Protein AF-A0A7Y0XBJ0-F1 (afdb_monomer_lite)

Secondary structure (DSSP, 8-state):
-HHHHHHHHHHHTTT---EEEGGG--TTS-TTSEEEESS-HHHHHHHHHTT-EEEE-TT--TTS---HHHHHT--SSPPP--------

Organism: Vibrio parahaemolyticus (NCBI:txid670)

Radius of gyration: 17.01 Å; chains: 1; bounding box: 36×45×41 Å

Structure (mmCIF, N/CA/C/O backbone):
data_AF-A0A7Y0XBJ0-F1
#
_entry.id   AF-A0A7Y0XBJ0-F1
#
loop_
_atom_site.group_PDB
_atom_site.id
_atom_site.type_symbol
_atom_site.label_atom_id
_atom_site.label_alt_id
_atom_site.label_comp_id
_atom_site.label_asym_id
_atom_site.label_entity_id
_atom_site.label_seq_id
_atom_site.pdbx_PDB_ins_code
_atom_site.Cartn_x
_atom_site.Cartn_y
_atom_site.Cartn_z
_atom_site.occupancy
_atom_site.B_iso_or_equiv
_atom_site.auth_seq_id
_atom_site.auth_comp_id
_atom_site.auth_asym_id
_atom_site.auth_atom_id
_atom_site.pdbx_PDB_model_num
ATOM 1 N N . SER A 1 1 ? -0.776 -0.679 16.139 1.00 78.25 1 SER A N 1
ATOM 2 C CA . SER A 1 1 ? -0.509 0.772 16.240 1.00 78.25 1 SER A CA 1
ATOM 3 C C . SER A 1 1 ? -1.752 1.472 16.759 1.00 78.25 1 SER A C 1
ATOM 5 O O . SER A 1 1 ? -2.812 1.294 16.174 1.00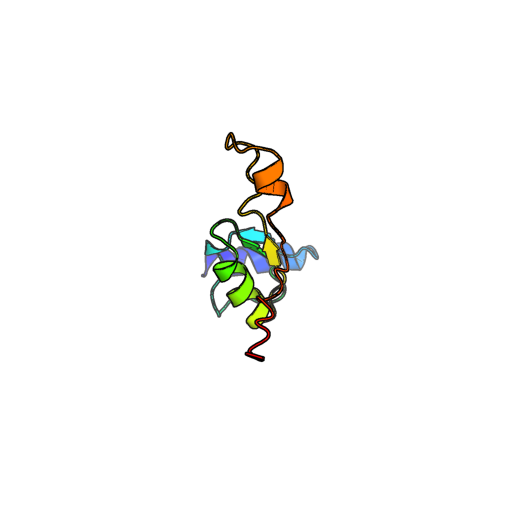 78.25 1 SER A O 1
ATOM 7 N N . TYR A 1 2 ? -1.635 2.261 17.834 1.00 84.75 2 TYR A N 1
ATOM 8 C CA . TYR A 1 2 ? -2.772 2.951 18.465 1.00 84.75 2 TYR A CA 1
ATOM 9 C C . TYR A 1 2 ? -3.538 3.858 17.487 1.00 84.75 2 TYR A C 1
ATOM 11 O O . TYR A 1 2 ? -4.761 3.801 17.419 1.00 84.75 2 TYR A O 1
ATOM 19 N N . ILE A 1 3 ? -2.824 4.650 16.679 1.00 89.00 3 ILE A N 1
ATOM 20 C CA . ILE A 1 3 ? -3.447 5.588 15.731 1.00 89.00 3 ILE A CA 1
ATOM 21 C C . ILE A 1 3 ? -4.245 4.840 14.657 1.00 89.00 3 ILE A C 1
ATOM 23 O O . ILE A 1 3 ? -5.382 5.215 14.380 1.00 89.00 3 ILE A O 1
ATOM 27 N N . ASN A 1 4 ? -3.691 3.762 14.093 1.00 87.62 4 ASN A N 1
ATOM 28 C CA . ASN A 1 4 ? -4.365 3.007 13.033 1.00 87.62 4 ASN A CA 1
ATOM 29 C C . ASN A 1 4 ? -5.682 2.401 13.533 1.00 87.62 4 ASN A C 1
ATOM 31 O O . ASN A 1 4 ? -6.686 2.487 12.836 1.00 87.62 4 ASN A O 1
ATOM 35 N N . THR A 1 5 ? -5.700 1.863 14.757 1.00 86.56 5 THR A N 1
ATOM 36 C CA . THR A 1 5 ? -6.917 1.319 15.376 1.00 86.56 5 THR A CA 1
ATOM 37 C C . THR A 1 5 ? -7.979 2.397 15.601 1.00 86.56 5 THR A C 1
ATOM 39 O O . THR A 1 5 ? -9.147 2.178 15.298 1.00 86.56 5 THR A O 1
ATOM 42 N N . GLN A 1 6 ? -7.591 3.589 16.067 1.00 91.12 6 GLN A N 1
ATOM 43 C CA . GLN A 1 6 ? -8.541 4.694 16.241 1.00 91.12 6 GLN A CA 1
ATOM 44 C C . GLN A 1 6 ? -9.151 5.143 14.904 1.00 91.12 6 GLN A C 1
ATOM 46 O O . GLN A 1 6 ? -10.359 5.358 14.823 1.00 91.12 6 GLN A O 1
ATOM 51 N N . VAL A 1 7 ? -8.330 5.268 13.855 1.00 91.50 7 VAL A N 1
ATOM 52 C CA . VAL A 1 7 ? -8.797 5.645 12.509 1.00 91.50 7 VAL A CA 1
ATOM 53 C C . VAL A 1 7 ? -9.704 4.563 11.921 1.00 91.50 7 VAL A C 1
ATOM 55 O O . VAL A 1 7 ? -10.730 4.885 11.323 1.00 91.50 7 VAL A O 1
ATOM 58 N N . GLU A 1 8 ? -9.368 3.290 12.136 1.00 90.38 8 GLU A N 1
ATOM 59 C CA . GLU A 1 8 ? -10.174 2.147 11.699 1.00 90.38 8 GLU A CA 1
ATOM 60 C C . GLU A 1 8 ? -11.568 2.201 12.310 1.00 90.38 8 GLU A C 1
ATOM 62 O O . GLU A 1 8 ? -12.548 2.195 11.570 1.00 90.38 8 GLU A O 1
ATOM 67 N N . SER A 1 9 ? -11.665 2.411 13.623 1.00 91.06 9 SER A N 1
ATOM 68 C CA . SER A 1 9 ? -12.955 2.501 14.308 1.00 91.06 9 SER A CA 1
ATOM 69 C C . SER A 1 9 ? -13.807 3.679 13.818 1.00 91.06 9 SER A C 1
ATOM 71 O O . SER A 1 9 ? -15.021 3.543 13.660 1.00 91.06 9 SER A O 1
ATOM 73 N N . MET A 1 10 ? -13.193 4.833 13.525 1.00 94.56 10 MET A N 1
ATOM 74 C CA . MET A 1 10 ? -13.910 5.991 12.971 1.00 94.56 10 MET A CA 1
ATOM 75 C C . MET A 1 10 ? -14.473 5.704 11.574 1.00 94.56 10 MET A C 1
ATOM 77 O O . MET A 1 10 ? -15.610 6.072 11.278 1.00 94.56 10 MET A O 1
ATOM 81 N N . LEU A 1 11 ? -13.692 5.053 10.710 1.00 94.62 11 LEU A N 1
ATOM 82 C CA . LEU A 1 11 ? -14.109 4.719 9.348 1.00 94.62 11 LEU A CA 1
ATOM 83 C C . LEU A 1 11 ? -15.133 3.580 9.328 1.00 94.62 11 LEU A C 1
ATOM 85 O O . LEU A 1 11 ? -16.131 3.673 8.607 1.00 94.62 11 LEU A O 1
ATOM 89 N N . ALA A 1 12 ? -14.954 2.571 10.180 1.00 92.56 12 ALA A N 1
ATOM 90 C CA . ALA A 1 12 ? -15.886 1.463 10.348 1.00 92.56 12 ALA A CA 1
ATOM 91 C C . ALA A 1 12 ? -17.273 1.951 10.795 1.00 92.56 12 ALA A C 1
ATOM 93 O O . ALA A 1 12 ? -18.282 1.505 10.250 1.00 92.56 12 ALA A O 1
ATOM 94 N N . ALA A 1 13 ? -17.341 2.946 11.692 1.00 95.81 13 ALA A N 1
ATOM 95 C CA . ALA A 1 13 ? -18.601 3.583 12.096 1.00 95.81 13 ALA A CA 1
ATOM 96 C C . ALA A 1 13 ? -19.372 4.230 10.923 1.00 95.81 13 ALA A C 1
ATOM 98 O O . ALA A 1 13 ? -20.581 4.431 11.016 1.00 95.81 13 ALA A O 1
ATOM 99 N N . HIS A 1 14 ? -18.693 4.519 9.808 1.00 97.00 14 HIS A N 1
ATOM 100 C CA . HIS A 1 14 ? -19.279 5.055 8.577 1.00 97.00 14 HIS A CA 1
ATOM 101 C C . HIS A 1 14 ? -19.404 4.005 7.458 1.00 97.00 14 HIS A C 1
ATOM 103 O O . HIS A 1 14 ? -19.667 4.363 6.307 1.00 97.00 14 HIS A O 1
ATOM 109 N N . GLY A 1 15 ? -19.188 2.719 7.760 1.00 95.31 15 GLY A N 1
ATOM 110 C CA . GLY A 1 15 ? -19.214 1.640 6.770 1.00 95.31 15 GLY A CA 1
ATOM 111 C C . GLY A 1 15 ? -18.103 1.752 5.722 1.00 95.31 15 GLY A C 1
ATOM 112 O O . GLY A 1 15 ? -18.317 1.418 4.555 1.00 95.31 15 GLY A O 1
ATOM 113 N N . ARG A 1 16 ? -16.934 2.287 6.101 1.00 95.69 16 ARG A N 1
ATOM 114 C CA . ARG A 1 16 ? -15.762 2.445 5.229 1.00 95.69 16 ARG A CA 1
ATOM 115 C C . ARG A 1 16 ? -14.610 1.571 5.720 1.00 95.69 16 ARG A C 1
ATOM 117 O O . ARG A 1 16 ? -14.378 1.476 6.920 1.00 95.69 16 ARG A O 1
ATOM 124 N N . ASN A 1 17 ? -13.854 1.008 4.780 1.00 92.25 1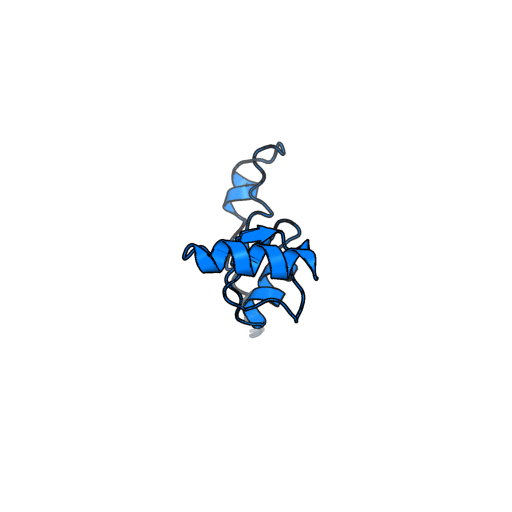7 ASN A N 1
ATOM 125 C CA . ASN A 1 17 ? -12.620 0.275 5.064 1.00 92.25 17 ASN A CA 1
ATOM 126 C C . ASN A 1 17 ? -11.404 1.186 4.864 1.00 92.25 17 ASN A C 1
ATOM 128 O O . ASN A 1 17 ? -11.420 2.070 4.004 1.00 92.25 17 ASN A O 1
ATOM 132 N N . ILE A 1 18 ? -10.338 0.939 5.625 1.00 93.31 18 ILE A N 1
ATOM 133 C CA . ILE A 1 18 ? -9.042 1.582 5.393 1.00 93.31 18 ILE A CA 1
ATOM 134 C C . ILE A 1 18 ? -8.374 0.961 4.168 1.00 93.31 18 ILE A C 1
ATOM 136 O O . ILE A 1 18 ? -8.339 -0.260 4.023 1.00 93.31 18 ILE A O 1
ATOM 140 N N . ILE A 1 19 ? -7.769 1.821 3.352 1.00 94.81 19 ILE A N 1
ATOM 141 C CA . ILE A 1 19 ? -6.691 1.461 2.431 1.00 94.81 19 ILE A CA 1
ATOM 142 C C . ILE A 1 19 ? -5.454 2.222 2.903 1.00 94.81 19 ILE A C 1
ATOM 144 O O . ILE A 1 19 ? -5.527 3.435 3.102 1.00 94.81 19 ILE A O 1
ATOM 148 N N . GLY A 1 20 ? -4.342 1.528 3.120 1.00 93.12 20 GLY A N 1
ATOM 149 C CA . GLY A 1 20 ? -3.107 2.162 3.572 1.00 93.12 20 GLY A CA 1
ATOM 150 C C . GLY A 1 20 ? -1.873 1.524 2.958 1.00 93.12 20 GLY A C 1
ATOM 151 O O . GLY A 1 20 ? -1.916 0.378 2.515 1.00 93.12 20 GLY A O 1
ATOM 152 N N . TRP A 1 21 ? -0.781 2.284 2.930 1.00 94.38 21 TRP A N 1
ATOM 153 C CA . TRP A 1 21 ? 0.509 1.802 2.448 1.00 94.38 21 TRP A CA 1
ATOM 154 C C . TRP A 1 21 ? 1.040 0.650 3.303 1.00 94.38 21 TRP A C 1
ATOM 156 O O . TRP A 1 21 ? 0.645 0.495 4.458 1.00 94.38 21 TRP A O 1
ATOM 166 N N . ASP A 1 22 ? 1.936 -0.165 2.757 1.00 91.12 22 ASP A N 1
ATOM 167 C CA . ASP A 1 22 ? 2.447 -1.363 3.421 1.00 91.12 22 ASP A CA 1
ATOM 168 C C . ASP A 1 22 ? 3.191 -1.119 4.746 1.00 91.12 22 ASP A C 1
ATOM 170 O O . ASP A 1 22 ? 3.304 -2.049 5.543 1.00 91.12 22 ASP A O 1
ATOM 174 N N . GLU A 1 23 ? 3.577 0.117 5.080 1.00 88.69 23 GLU A N 1
ATOM 175 C CA . GLU A 1 23 ? 4.071 0.462 6.421 1.00 88.69 23 GLU A CA 1
ATOM 176 C C . GLU A 1 23 ? 3.015 0.358 7.522 1.00 88.69 23 GLU A C 1
ATOM 178 O O . GLU A 1 23 ? 3.358 0.190 8.694 1.00 88.69 23 GLU A O 1
ATOM 183 N N . VAL A 1 24 ? 1.727 0.486 7.185 1.00 85.25 24 VAL A N 1
ATOM 184 C CA . VAL A 1 24 ? 0.658 0.394 8.190 1.00 85.25 24 VAL A CA 1
ATOM 185 C C . VAL A 1 24 ? 0.452 -1.040 8.663 1.00 85.25 24 VAL A C 1
ATOM 187 O O . VAL A 1 24 ? -0.156 -1.248 9.715 1.00 85.25 24 VAL A O 1
ATOM 190 N N . TRP A 1 25 ? 0.954 -2.016 7.903 1.00 84.88 25 TRP A N 1
ATOM 191 C CA . TRP A 1 25 ? 0.758 -3.430 8.161 1.00 84.88 25 TRP A CA 1
ATOM 192 C C . TRP A 1 25 ? 1.460 -3.870 9.448 1.00 84.88 25 TRP A C 1
ATOM 194 O O . TRP A 1 25 ? 2.676 -3.775 9.608 1.00 84.88 25 TRP A O 1
ATOM 204 N N . HIS A 1 26 ? 0.663 -4.395 10.372 1.00 82.69 26 HIS A N 1
ATOM 205 C CA . HIS A 1 26 ? 1.113 -5.060 11.584 1.00 82.69 26 HIS A CA 1
ATOM 206 C C . HIS A 1 26 ? 0.082 -6.119 11.984 1.00 82.69 26 HIS A C 1
ATOM 208 O O . HIS A 1 26 ? -1.100 -5.973 11.682 1.00 82.69 26 HIS A O 1
ATOM 214 N N . GLN A 1 27 ? 0.508 -7.153 12.710 1.00 76.44 27 GLN A N 1
ATOM 215 C CA . GLN A 1 27 ? -0.344 -8.296 13.077 1.00 76.44 27 GLN A CA 1
ATOM 216 C C . GLN A 1 27 ? -1.643 -7.918 13.814 1.00 76.44 27 GLN A C 1
ATOM 218 O O . GLN A 1 27 ? -2.633 -8.627 13.689 1.00 76.44 27 GLN A O 1
ATOM 223 N N . ASP A 1 28 ? -1.659 -6.788 14.531 1.00 82.06 28 ASP A N 1
ATOM 224 C CA . ASP A 1 28 ? -2.837 -6.333 15.288 1.00 82.06 28 ASP A CA 1
ATOM 225 C C . ASP A 1 28 ? -3.888 -5.576 14.442 1.00 82.06 28 ASP A C 1
ATOM 227 O O . ASP A 1 28 ? -4.846 -5.048 15.006 1.00 82.06 28 ASP A O 1
ATOM 231 N N . LEU A 1 29 ? -3.701 -5.424 13.121 1.00 84.69 29 LEU A N 1
ATOM 232 C CA . LEU A 1 29 ? -4.731 -4.827 12.259 1.00 84.69 29 LEU A CA 1
ATOM 233 C C . LEU A 1 29 ? -5.817 -5.856 11.913 1.00 84.69 29 LEU A C 1
ATOM 235 O O . LEU A 1 29 ? -5.516 -7.033 11.722 1.00 84.69 29 LEU A O 1
ATOM 239 N N . PRO A 1 30 ? -7.084 -5.433 11.775 1.00 88.38 30 PRO A N 1
ATOM 240 C CA . PRO A 1 30 ? -8.107 -6.304 11.222 1.00 88.38 30 PRO A CA 1
ATOM 241 C C . PRO A 1 30 ? -7.849 -6.551 9.728 1.00 88.38 30 PRO A C 1
ATOM 243 O O . PRO A 1 30 ? -7.435 -5.656 8.990 1.00 88.38 30 PRO A O 1
ATOM 246 N N . THR A 1 31 ? -8.159 -7.759 9.251 1.00 91.00 31 THR A N 1
ATOM 247 C CA . THR A 1 31 ? -7.991 -8.157 7.837 1.00 91.00 31 THR A CA 1
ATOM 248 C C . THR A 1 31 ? -8.968 -7.468 6.876 1.00 91.00 31 THR A C 1
ATOM 250 O O . THR A 1 31 ? -8.870 -7.641 5.663 1.00 91.00 31 THR A O 1
ATOM 253 N N . SER A 1 32 ? -9.898 -6.659 7.398 1.00 89.81 32 SER A N 1
ATOM 254 C CA . SER A 1 32 ? -10.753 -5.751 6.621 1.00 89.81 32 SER A CA 1
ATOM 255 C C . SER A 1 32 ? -9.976 -4.592 5.985 1.00 89.81 32 SER A C 1
ATOM 257 O O . SER A 1 32 ? -10.469 -3.977 5.037 1.00 89.81 32 SER A O 1
ATOM 259 N N . VAL A 1 33 ? -8.778 -4.286 6.492 1.00 92.19 33 VAL A N 1
ATOM 260 C CA . VAL A 1 33 ? -7.888 -3.268 5.928 1.00 92.19 33 VAL A CA 1
ATOM 261 C C . VAL A 1 33 ? -7.279 -3.770 4.618 1.00 92.19 33 VAL A C 1
ATOM 263 O O . VAL A 1 33 ? -6.806 -4.902 4.527 1.00 92.19 33 VAL A O 1
ATOM 266 N N . VAL A 1 34 ? -7.249 -2.906 3.606 1.00 93.88 34 VAL A N 1
ATOM 267 C CA . VAL A 1 34 ? -6.570 -3.168 2.333 1.00 93.88 34 VAL A CA 1
ATOM 268 C C . VAL A 1 34 ? -5.151 -2.608 2.395 1.00 93.88 34 VAL A C 1
ATOM 270 O O . VAL A 1 34 ? -4.951 -1.437 2.725 1.00 93.88 34 VAL A O 1
ATOM 273 N N . ILE A 1 35 ? -4.166 -3.435 2.050 1.00 94.12 35 ILE A N 1
ATOM 274 C CA . ILE A 1 35 ? -2.752 -3.057 2.030 1.00 94.12 35 ILE A CA 1
ATOM 275 C C . ILE A 1 35 ? -2.343 -2.681 0.607 1.00 94.12 35 ILE A C 1
ATOM 277 O O . ILE A 1 35 ? -2.414 -3.494 -0.311 1.00 94.12 35 ILE A O 1
ATOM 281 N N . GLN A 1 36 ? -1.882 -1.453 0.412 1.00 95.50 36 GLN A N 1
ATOM 282 C CA . GLN A 1 36 ? -1.340 -0.980 -0.853 1.00 95.50 36 GLN A CA 1
ATOM 283 C C . GLN A 1 36 ? 0.187 -1.034 -0.803 1.00 95.50 36 GLN A C 1
ATOM 285 O O . GLN A 1 36 ? 0.823 -0.253 -0.103 1.00 95.50 36 GLN A O 1
ATOM 290 N N . SER A 1 37 ? 0.796 -1.958 -1.541 1.00 93.50 37 SER A N 1
ATOM 291 C CA . SER A 1 37 ? 2.249 -2.075 -1.563 1.00 93.50 37 SER A CA 1
ATOM 292 C C . SER A 1 37 ? 2.877 -1.165 -2.604 1.00 93.50 37 SER A C 1
ATOM 294 O O . SER A 1 37 ? 2.557 -1.227 -3.797 1.00 93.50 37 SER A O 1
ATOM 296 N N . TRP A 1 38 ? 3.824 -0.358 -2.136 1.00 92.62 38 TRP A N 1
ATOM 297 C CA . TRP A 1 38 ? 4.711 0.427 -2.981 1.00 92.62 38 TRP A CA 1
ATOM 298 C C . TRP A 1 38 ? 6.174 -0.007 -2.894 1.00 92.62 38 TRP A C 1
ATOM 300 O O . TRP A 1 38 ? 6.939 0.290 -3.815 1.00 92.62 38 TRP A O 1
ATOM 310 N N . GLN A 1 39 ? 6.553 -0.784 -1.877 1.00 86.50 39 GLN A N 1
ATOM 311 C CA . GLN A 1 39 ? 7.921 -1.280 -1.721 1.00 86.50 39 GLN A CA 1
ATOM 312 C C . GLN A 1 39 ? 8.233 -2.492 -2.615 1.00 86.50 39 GLN A C 1
ATOM 314 O O . GLN A 1 39 ? 9.375 -2.641 -3.046 1.00 86.50 39 GLN A O 1
ATOM 319 N N . GLY A 1 40 ? 7.246 -3.341 -2.933 1.00 85.69 40 GLY A N 1
ATOM 320 C CA . GLY A 1 40 ? 7.411 -4.432 -3.903 1.00 85.69 40 GLY A CA 1
ATOM 321 C C . GLY A 1 40 ? 6.528 -5.657 -3.677 1.00 85.69 40 GLY A C 1
ATOM 322 O O . GLY A 1 40 ? 5.814 -5.774 -2.680 1.00 85.69 40 GLY A O 1
ATOM 323 N N . HIS A 1 41 ? 6.623 -6.620 -4.599 1.00 82.19 41 HIS A N 1
ATOM 324 C CA . HIS A 1 41 ? 5.835 -7.862 -4.598 1.00 82.19 41 HIS A CA 1
ATOM 325 C C . HIS A 1 41 ? 5.960 -8.691 -3.313 1.00 82.19 41 HIS A C 1
ATOM 327 O O . HIS A 1 41 ? 4.982 -9.298 -2.879 1.00 82.19 41 HIS A O 1
ATOM 333 N N . ASP A 1 42 ? 7.122 -8.684 -2.657 1.00 83.62 42 ASP A N 1
ATOM 334 C CA . ASP A 1 42 ? 7.327 -9.421 -1.400 1.00 83.62 42 ASP A CA 1
ATOM 335 C C . ASP A 1 42 ? 6.456 -8.885 -0.258 1.00 83.62 42 ASP A C 1
ATOM 337 O O . ASP A 1 42 ? 5.992 -9.633 0.607 1.00 83.62 42 ASP A O 1
ATOM 341 N N . SER A 1 43 ? 6.224 -7.573 -0.242 1.00 83.94 43 SER A N 1
ATOM 342 C CA . SER A 1 43 ? 5.443 -6.909 0.794 1.00 83.94 43 SER A CA 1
ATOM 343 C C . SER A 1 43 ? 3.961 -7.277 0.679 1.00 83.94 43 SER A C 1
ATOM 345 O O . SER A 1 43 ? 3.372 -7.790 1.636 1.00 83.94 43 SER A O 1
ATOM 347 N N . ILE A 1 44 ? 3.392 -7.163 -0.525 1.00 86.81 44 ILE A N 1
ATOM 348 C CA . ILE A 1 44 ? 2.011 -7.591 -0.786 1.00 86.81 44 ILE A CA 1
ATOM 349 C C . ILE A 1 44 ? 1.832 -9.106 -0.648 1.00 86.81 44 ILE A C 1
ATOM 351 O O . ILE A 1 44 ? 0.822 -9.549 -0.106 1.00 86.81 44 ILE A O 1
ATOM 355 N N . GLY A 1 45 ? 2.822 -9.911 -1.049 1.00 87.56 45 GLY A N 1
ATOM 356 C CA . GLY A 1 45 ? 2.778 -11.366 -0.912 1.00 87.56 45 GLY A CA 1
ATOM 357 C C . GLY A 1 45 ? 2.696 -11.824 0.547 1.00 87.56 45 GLY A C 1
ATOM 358 O O . GLY A 1 45 ? 1.976 -12.776 0.856 1.00 87.56 45 GLY A O 1
ATOM 359 N N . ARG A 1 46 ? 3.383 -11.137 1.471 1.00 87.62 46 ARG A N 1
ATOM 360 C CA . ARG A 1 46 ? 3.279 -11.404 2.917 1.00 87.62 46 ARG A CA 1
ATOM 361 C C . ARG A 1 46 ? 1.902 -11.046 3.474 1.00 87.62 46 ARG A C 1
ATOM 363 O O . ARG A 1 46 ? 1.328 -11.859 4.195 1.00 87.62 46 ARG A O 1
ATOM 370 N N . ALA A 1 47 ? 1.367 -9.878 3.120 1.00 88.25 47 ALA A N 1
ATOM 371 C CA . ALA A 1 47 ? 0.038 -9.450 3.556 1.00 88.25 47 ALA A CA 1
ATOM 372 C C . ALA A 1 47 ? -1.065 -10.382 3.014 1.00 88.25 47 ALA A C 1
ATOM 374 O O . ALA A 1 47 ? -1.912 -10.850 3.775 1.00 88.25 47 ALA A O 1
ATOM 375 N N . ALA A 1 48 ? -0.996 -10.746 1.729 1.00 89.31 48 ALA A N 1
ATOM 376 C CA . ALA A 1 48 ? -1.943 -11.659 1.090 1.00 89.31 48 ALA A CA 1
ATOM 377 C C . ALA A 1 48 ? -1.951 -13.049 1.747 1.00 89.31 48 ALA A C 1
ATOM 379 O O . ALA A 1 48 ? -3.017 -13.599 2.022 1.00 89.31 48 ALA A O 1
ATOM 380 N N . LYS A 1 49 ? -0.774 -13.598 2.092 1.00 90.31 49 LYS A N 1
ATOM 381 C CA . LYS A 1 49 ? -0.660 -14.870 2.837 1.00 90.31 49 LYS A CA 1
ATOM 382 C C . LYS A 1 49 ? -1.315 -14.829 4.221 1.00 90.31 49 LYS A C 1
ATOM 384 O O . LYS A 1 49 ? -1.659 -15.879 4.751 1.00 90.31 49 LYS A O 1
ATOM 389 N N . GLN A 1 50 ? -1.485 -13.643 4.800 1.00 90.44 50 GLN A N 1
ATOM 390 C CA . GLN A 1 50 ? -2.159 -13.436 6.085 1.00 90.44 50 GLN A CA 1
ATOM 391 C C . GLN A 1 50 ? -3.647 -13.073 5.939 1.00 90.44 50 GLN A C 1
ATOM 393 O O . GLN A 1 50 ? -4.295 -12.747 6.930 1.00 90.44 50 GLN A O 1
ATOM 398 N N . GLY A 1 51 ? -4.205 -13.146 4.725 1.00 91.69 51 GLY A N 1
ATOM 399 C CA . GLY A 1 51 ? -5.631 -12.931 4.469 1.00 91.69 51 GLY A CA 1
ATOM 400 C C . GLY A 1 51 ? -6.036 -11.473 4.249 1.00 91.69 51 GLY A C 1
ATOM 401 O O . GLY A 1 51 ? -7.230 -11.186 4.195 1.00 91.69 51 GLY A O 1
ATOM 402 N N . TYR A 1 52 ? -5.075 -10.559 4.107 1.00 93.62 52 TYR A N 1
ATOM 403 C CA . TYR A 1 52 ? -5.356 -9.173 3.735 1.00 93.62 52 TYR A CA 1
ATOM 404 C C . TYR A 1 52 ? -5.610 -9.050 2.232 1.00 93.62 52 TYR A C 1
ATOM 406 O O . TYR A 1 52 ? -4.995 -9.744 1.419 1.00 93.62 52 TYR A O 1
ATOM 414 N N . GLN A 1 53 ? -6.470 -8.107 1.853 1.00 93.38 53 GLN A N 1
ATOM 415 C CA . GLN A 1 53 ? -6.576 -7.670 0.462 1.00 93.38 53 GLN A CA 1
ATOM 416 C C . GLN A 1 53 ? -5.397 -6.759 0.111 1.00 93.38 53 GLN A C 1
ATOM 418 O O . GLN A 1 53 ? -4.953 -5.965 0.942 1.00 93.38 53 GLN A O 1
ATOM 423 N N . GLY A 1 54 ? -4.903 -6.868 -1.122 1.00 92.19 54 GLY A N 1
ATOM 424 C CA . GLY A 1 54 ? -3.709 -6.168 -1.576 1.00 92.19 54 GLY A CA 1
ATOM 425 C C . GLY A 1 54 ? -3.932 -5.351 -2.848 1.00 92.19 54 GLY A C 1
ATOM 426 O O . GLY A 1 54 ? -4.621 -5.802 -3.760 1.00 92.19 54 GLY A O 1
ATOM 427 N N . ILE A 1 55 ? -3.296 -4.184 -2.936 1.00 94.62 55 ILE A N 1
ATOM 428 C CA . ILE A 1 55 ? -3.140 -3.395 -4.166 1.00 94.62 55 ILE A CA 1
ATOM 429 C C . ILE A 1 55 ? -1.643 -3.256 -4.443 1.00 94.62 55 ILE A C 1
ATOM 431 O O . ILE A 1 55 ? -0.903 -2.780 -3.587 1.00 94.62 55 ILE A O 1
ATOM 435 N N . LEU A 1 56 ? -1.176 -3.646 -5.628 1.00 94.62 56 LEU A N 1
ATOM 436 C CA . LEU A 1 56 ? 0.219 -3.447 -6.024 1.00 94.62 56 LEU A CA 1
ATOM 437 C C . LEU A 1 56 ? 0.365 -2.123 -6.781 1.00 94.62 56 LEU A C 1
ATOM 439 O O . LEU A 1 56 ? -0.266 -1.927 -7.817 1.00 94.62 56 LEU A O 1
ATOM 443 N N . SER A 1 57 ? 1.221 -1.229 -6.290 1.00 95.38 57 SER A N 1
ATOM 444 C CA . SER A 1 57 ? 1.602 0.011 -6.983 1.00 95.38 57 SER A CA 1
ATOM 445 C C . SER A 1 57 ? 3.070 0.031 -7.406 1.00 95.38 57 SER A C 1
ATOM 447 O O . SER A 1 57 ? 3.413 0.734 -8.357 1.00 95.38 57 SER A O 1
ATOM 449 N N . THR A 1 58 ? 3.948 -0.743 -6.758 1.00 93.75 58 THR A N 1
ATOM 450 C CA . THR A 1 58 ? 5.351 -0.868 -7.186 1.00 93.75 58 THR A CA 1
ATOM 451 C C . THR A 1 58 ? 5.436 -1.271 -8.648 1.00 93.75 58 THR A C 1
ATOM 453 O O . THR A 1 58 ? 4.718 -2.164 -9.089 1.00 93.75 58 THR A O 1
ATOM 456 N N . GLY A 1 59 ? 6.317 -0.609 -9.397 1.00 93.94 59 GLY A N 1
ATOM 457 C CA . GLY A 1 59 ? 6.462 -0.827 -10.834 1.00 93.94 59 GLY A CA 1
ATOM 458 C C . GLY A 1 59 ? 5.423 -0.097 -11.693 1.00 93.94 59 GLY A C 1
ATOM 459 O O . GLY A 1 59 ? 5.517 -0.174 -12.912 1.00 93.94 59 GLY A O 1
ATOM 460 N N . TYR A 1 60 ? 4.496 0.666 -11.096 1.00 95.94 60 TYR A N 1
ATOM 461 C CA . TYR A 1 60 ? 3.499 1.511 -11.782 1.00 95.94 60 TYR A CA 1
ATOM 462 C C . TYR A 1 60 ? 3.600 3.006 -11.423 1.00 95.94 60 TYR A C 1
ATOM 464 O O . TYR A 1 60 ? 2.651 3.768 -11.597 1.00 95.94 60 TYR A O 1
ATOM 472 N N . TYR A 1 61 ? 4.761 3.441 -10.938 1.00 95.56 61 TYR A N 1
ATOM 473 C CA . TYR A 1 61 ? 5.053 4.842 -10.626 1.00 95.56 61 TYR A CA 1
ATOM 474 C C . TYR A 1 61 ? 5.350 5.617 -11.915 1.00 95.56 61 TYR A C 1
ATOM 476 O O . TYR A 1 61 ? 6.473 5.595 -12.414 1.00 95.56 61 TYR A O 1
ATOM 484 N N . LEU A 1 62 ? 4.323 6.254 -12.488 1.00 95.44 62 LEU A N 1
ATOM 485 C CA . LEU A 1 62 ? 4.419 7.007 -13.751 1.00 95.44 62 LEU A CA 1
ATOM 486 C C . LEU A 1 62 ? 5.164 8.343 -13.609 1.00 95.44 62 LEU A C 1
ATOM 488 O O . LEU A 1 62 ? 5.551 8.950 -14.604 1.00 95.44 62 LEU A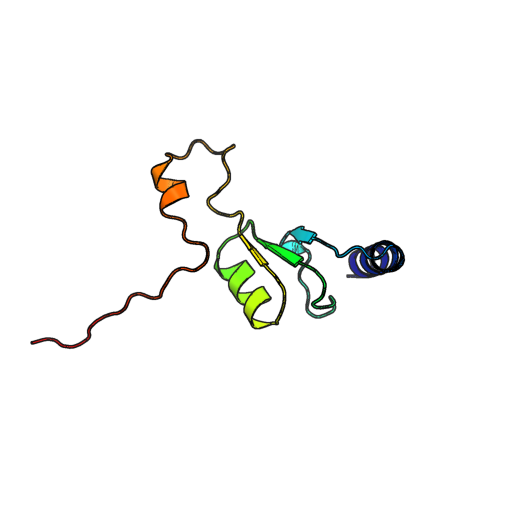 O 1
ATOM 492 N N . ASP A 1 63 ? 5.346 8.809 -12.377 1.00 96.38 63 ASP A N 1
ATOM 493 C CA . ASP A 1 63 ? 6.196 9.945 -12.026 1.00 96.38 63 ASP A CA 1
ATOM 494 C C . ASP A 1 63 ? 7.689 9.637 -12.224 1.00 96.38 63 ASP A C 1
ATOM 496 O O . ASP A 1 63 ? 8.494 10.550 -12.417 1.00 96.38 63 ASP A O 1
ATOM 500 N N . GLN A 1 64 ? 8.063 8.355 -12.228 1.00 94.94 64 GLN A N 1
ATOM 501 C CA . GLN A 1 64 ? 9.415 7.914 -12.543 1.00 94.94 64 GLN A CA 1
ATOM 502 C C . GLN A 1 64 ? 9.540 7.703 -14.058 1.00 94.94 64 GLN A C 1
ATOM 504 O O . GLN A 1 64 ? 8.696 7.025 -14.644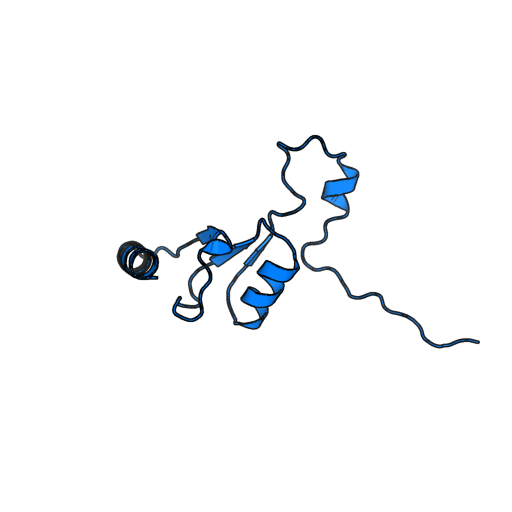 1.00 94.94 64 GLN A O 1
ATOM 509 N N . PRO A 1 65 ? 10.591 8.232 -14.717 1.00 95.50 65 PRO A N 1
ATOM 510 C CA . PRO A 1 65 ? 10.733 8.180 -16.173 1.00 95.50 65 PRO A CA 1
ATOM 511 C C . PRO A 1 65 ? 11.168 6.786 -16.654 1.00 95.50 65 PRO A C 1
ATOM 513 O O . PRO A 1 65 ? 12.286 6.586 -17.127 1.00 95.50 65 PRO A O 1
ATOM 516 N N . GLN A 1 66 ? 10.279 5.80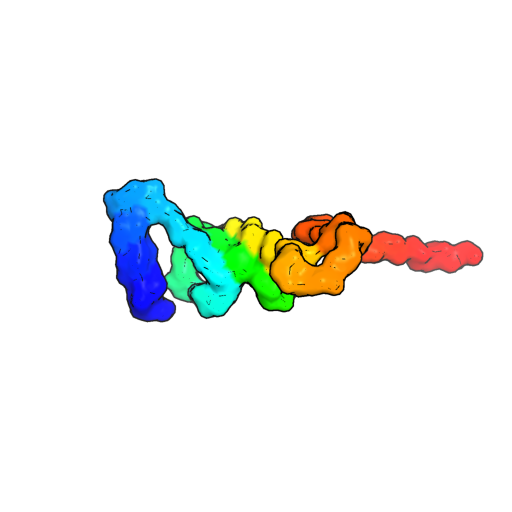7 -16.512 1.00 97.38 66 GLN A N 1
ATOM 517 C CA . GLN A 1 66 ? 10.453 4.436 -16.973 1.00 97.38 66 GLN A CA 1
ATOM 518 C C . GLN A 1 66 ? 9.772 4.234 -18.337 1.00 97.38 66 GLN A C 1
ATOM 520 O O . GLN A 1 66 ? 8.765 4.876 -18.641 1.00 97.38 66 GLN A O 1
ATOM 525 N N . PRO A 1 67 ? 10.293 3.342 -19.198 1.00 97.56 67 PRO A N 1
ATOM 526 C CA . PRO A 1 67 ? 9.651 3.041 -20.472 1.00 97.56 67 PRO A CA 1
ATOM 527 C C . PRO A 1 67 ? 8.332 2.287 -20.260 1.00 97.56 67 PRO A C 1
ATOM 529 O O . PRO A 1 67 ? 8.200 1.492 -19.333 1.00 97.56 67 PRO A O 1
ATOM 532 N N . THR A 1 68 ? 7.374 2.419 -21.182 1.00 96.81 68 THR A N 1
ATOM 533 C CA . THR A 1 68 ? 6.090 1.690 -21.115 1.00 96.81 68 THR A CA 1
ATOM 534 C C . THR A 1 68 ? 6.271 0.174 -20.963 1.00 96.81 68 THR A C 1
ATOM 536 O O . THR A 1 68 ? 5.525 -0.473 -20.233 1.00 96.81 68 THR A O 1
ATOM 539 N N . SER A 1 69 ? 7.305 -0.399 -21.587 1.00 96.94 69 SER A N 1
ATOM 540 C CA . SER A 1 69 ? 7.644 -1.824 -21.476 1.00 96.94 69 SER A CA 1
ATOM 541 C C . SER A 1 69 ? 8.093 -2.256 -20.075 1.00 96.94 69 SER A C 1
ATOM 543 O O . SER A 1 69 ? 8.072 -3.447 -19.773 1.00 96.94 69 SER A O 1
ATOM 545 N N . TYR A 1 70 ? 8.554 -1.331 -19.228 1.00 95.69 70 TYR A N 1
ATOM 546 C CA . TYR A 1 70 ? 8.853 -1.612 -17.824 1.00 95.69 70 TYR A CA 1
ATOM 547 C C . TYR A 1 70 ? 7.554 -1.883 -17.058 1.00 95.69 70 TYR A C 1
ATOM 549 O O . TYR A 1 70 ? 7.398 -2.968 -16.507 1.00 95.69 70 TYR A O 1
ATOM 557 N N . HIS A 1 71 ? 6.586 -0.964 -17.138 1.00 95.25 71 HIS A N 1
ATOM 558 C CA . HIS A 1 71 ? 5.278 -1.112 -16.492 1.00 95.25 71 HIS A CA 1
ATOM 559 C C . HIS A 1 71 ? 4.481 -2.300 -17.051 1.00 95.25 71 HIS A C 1
ATOM 561 O O . HIS A 1 71 ? 3.883 -3.054 -16.296 1.00 95.25 71 HIS A O 1
ATOM 567 N N . TYR A 1 72 ? 4.506 -2.509 -18.373 1.00 94.56 72 TYR A N 1
ATOM 568 C CA . TYR A 1 72 ? 3.750 -3.588 -19.021 1.00 94.56 72 TYR A CA 1
ATOM 569 C C . TYR A 1 72 ? 4.194 -4.994 -18.586 1.00 94.56 72 TYR A C 1
ATOM 571 O O . TYR A 1 72 ? 3.377 -5.905 -18.516 1.00 94.56 72 TYR A O 1
ATOM 579 N N . ARG A 1 73 ? 5.485 -5.182 -18.283 1.00 93.12 73 ARG A N 1
ATOM 580 C CA . ARG A 1 73 ? 6.025 -6.471 -17.814 1.00 93.12 73 ARG A CA 1
ATOM 581 C C . ARG A 1 73 ? 5.772 -6.731 -16.325 1.00 93.12 73 ARG A C 1
ATOM 583 O O . ARG A 1 73 ? 6.112 -7.805 -15.841 1.00 93.12 73 ARG A O 1
ATOM 590 N N . ASN A 1 74 ? 5.223 -5.761 -15.599 1.00 91.94 74 ASN A N 1
ATOM 591 C CA . ASN A 1 74 ? 5.066 -5.816 -14.154 1.00 91.94 74 ASN A CA 1
ATOM 592 C C . ASN A 1 74 ? 3.786 -6.563 -13.741 1.00 91.94 74 ASN A C 1
ATOM 594 O O . ASN A 1 74 ? 2.827 -5.955 -13.270 1.00 91.94 74 ASN A O 1
ATOM 598 N N . ASP A 1 75 ? 3.750 -7.879 -13.933 1.00 89.81 75 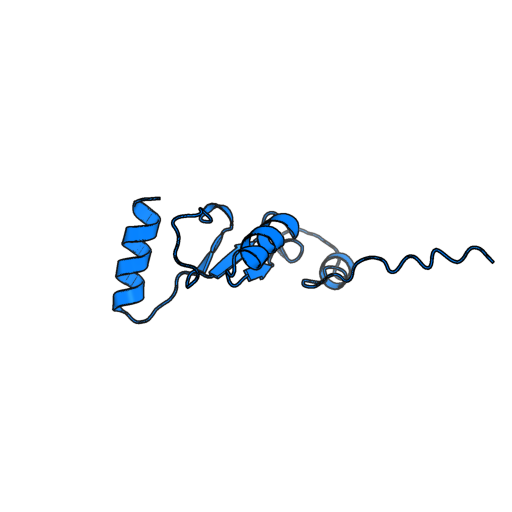ASP A N 1
ATOM 599 C CA . ASP A 1 75 ? 2.588 -8.697 -13.571 1.00 89.81 75 ASP A CA 1
ATOM 600 C C . ASP A 1 75 ? 2.301 -8.620 -12.050 1.00 89.81 75 ASP A C 1
ATOM 602 O O . ASP A 1 75 ? 3.199 -8.899 -11.245 1.00 89.81 75 ASP A O 1
ATOM 606 N N . PRO A 1 76 ? 1.085 -8.232 -11.615 1.00 86.06 76 PRO A N 1
ATOM 607 C CA . PRO A 1 76 ? 0.692 -8.275 -10.205 1.00 86.06 76 PRO A CA 1
ATOM 608 C C . PRO A 1 76 ? 0.575 -9.693 -9.632 1.00 86.06 76 PRO A C 1
ATOM 610 O O . PRO A 1 76 ? 0.623 -9.865 -8.416 1.00 86.06 76 PRO A O 1
ATOM 613 N N . MET A 1 77 ? 0.421 -10.699 -10.493 1.00 86.00 77 MET A N 1
ATOM 614 C CA . MET A 1 77 ? 0.280 -12.112 -10.152 1.00 86.00 77 MET A CA 1
ATOM 615 C C . MET A 1 77 ? 1.323 -12.945 -10.913 1.00 86.00 77 MET A C 1
ATOM 617 O O . MET A 1 77 ? 0.957 -13.811 -11.712 1.00 86.00 77 MET A O 1
ATOM 621 N N . PRO A 1 78 ? 2.629 -12.707 -10.680 1.00 79.00 78 PRO A N 1
ATOM 622 C CA . PRO A 1 78 ? 3.672 -13.373 -11.440 1.00 79.00 78 PRO A CA 1
ATOM 623 C C . PRO A 1 78 ? 3.598 -14.883 -11.212 1.00 79.00 78 PRO A C 1
ATOM 625 O O . PRO A 1 78 ? 3.585 -15.367 -10.077 1.00 79.00 78 PRO A O 1
ATOM 628 N N . GLN A 1 79 ? 3.562 -15.639 -12.304 1.00 79.12 79 GLN A N 1
ATOM 629 C CA . GLN A 1 79 ? 3.704 -17.086 -12.233 1.00 79.12 79 GLN A CA 1
ATOM 630 C C . GLN A 1 79 ? 5.170 -17.427 -11.961 1.00 79.12 79 GLN A C 1
ATOM 632 O O . GLN A 1 79 ? 6.079 -16.828 -12.540 1.00 79.12 79 GLN A O 1
ATOM 637 N N . GLY A 1 80 ? 5.408 -18.384 -11.062 1.00 71.75 80 GLY A N 1
ATOM 638 C CA . GLY A 1 80 ? 6.748 -18.931 -10.870 1.00 71.75 80 GLY A CA 1
ATOM 639 C C . GLY A 1 80 ? 7.277 -19.501 -12.186 1.00 71.75 80 GLY A C 1
ATOM 640 O O . GLY A 1 80 ? 6.502 -19.992 -13.008 1.00 71.75 80 GLY A O 1
ATOM 641 N N . LEU A 1 81 ? 8.593 -19.436 -12.390 1.00 74.44 81 LEU A N 1
ATOM 642 C CA . LEU A 1 81 ? 9.223 -20.090 -13.533 1.00 74.44 81 LEU A CA 1
ATOM 643 C C . LEU A 1 81 ? 8.902 -21.589 -13.470 1.00 74.44 81 LEU A C 1
ATOM 645 O O . LEU A 1 81 ? 9.314 -22.273 -12.534 1.00 74.44 81 LEU A O 1
ATOM 649 N N . ALA A 1 82 ? 8.162 -22.091 -14.458 1.00 71.31 82 ALA A N 1
ATOM 650 C CA . ALA A 1 82 ? 8.035 -23.521 -14.680 1.00 71.31 82 ALA A CA 1
ATOM 651 C C . ALA A 1 82 ? 9.360 -23.997 -15.285 1.00 71.31 82 ALA A C 1
ATOM 653 O O . ALA A 1 82 ? 9.580 -23.872 -16.489 1.00 71.31 82 ALA A O 1
ATOM 654 N N . VAL A 1 83 ? 10.280 -24.447 -14.435 1.00 72.75 83 VAL A N 1
ATOM 655 C CA . VAL A 1 83 ? 11.498 -25.109 -14.900 1.00 72.75 83 VAL A CA 1
ATOM 656 C C . VAL A 1 83 ? 11.112 -26.546 -15.223 1.00 72.75 83 VAL A C 1
ATOM 658 O O . VAL A 1 83 ? 10.721 -27.305 -14.338 1.00 72.75 83 VAL A O 1
ATOM 661 N N . ASP A 1 84 ? 11.145 -26.891 -16.507 1.00 72.38 84 ASP A N 1
ATOM 662 C CA . ASP A 1 84 ? 11.087 -28.284 -16.931 1.00 72.38 84 ASP A CA 1
ATOM 663 C C . ASP A 1 84 ? 12.455 -28.912 -16.640 1.00 72.38 84 ASP A C 1
ATOM 665 O O . ASP A 1 84 ? 13.412 -28.729 -17.391 1.00 72.38 84 ASP A O 1
ATOM 669 N N . ASP A 1 85 ? 12.563 -29.593 -15.499 1.00 68.50 85 ASP A N 1
ATOM 670 C CA . ASP A 1 85 ? 13.782 -30.290 -15.070 1.00 68.50 85 ASP A CA 1
ATOM 671 C C . ASP A 1 85 ? 14.066 -31.563 -15.901 1.00 68.50 85 ASP A C 1
ATOM 673 O O . ASP A 1 85 ? 14.997 -32.315 -15.591 1.00 68.50 85 ASP A O 1
ATOM 677 N N . GLN A 1 86 ? 13.300 -31.844 -16.965 1.00 62.50 86 GLN A N 1
ATOM 678 C CA . GLN A 1 86 ? 13.609 -32.942 -17.877 1.00 62.50 86 GLN A CA 1
ATOM 679 C C . GLN A 1 86 ? 14.753 -32.567 -18.827 1.00 62.50 86 GLN A C 1
ATOM 681 O O . GLN A 1 86 ? 14.563 -32.132 -19.959 1.00 62.50 86 GLN A O 1
ATOM 686 N N . LEU A 1 87 ? 15.978 -32.803 -18.357 1.00 59.44 87 LEU A N 1
ATOM 687 C CA . LEU A 1 87 ? 17.151 -32.968 -19.211 1.00 59.44 87 LEU A CA 1
ATOM 688 C C . LEU A 1 87 ? 16.968 -34.243 -20.060 1.00 59.44 87 LEU A C 1
ATOM 690 O O . LEU A 1 87 ? 17.297 -35.339 -19.604 1.00 59.44 87 LEU A O 1
ATOM 694 N N . THR A 1 88 ? 16.412 -34.115 -21.267 1.00 53.72 88 THR A N 1
ATOM 695 C CA . THR A 1 88 ? 16.601 -35.106 -22.348 1.00 53.72 88 THR A CA 1
ATOM 696 C C . THR A 1 88 ? 17.959 -34.950 -23.005 1.00 53.72 88 THR A C 1
ATOM 698 O O . THR A 1 88 ? 18.328 -33.786 -23.283 1.00 53.72 88 THR A O 1
#

pLDDT: mean 88.36, std 8.77, range [53.72, 97.56]

InterPro domains:
  IPR015883 Beta-hexosaminidase, catalytic domain [PF00728] (2-69)
  IPR017853 Glycoside hydrolase superfamily [SSF51445] (2-73)

Sequence (88 aa):
SYINTQVESMLAAHGRNIIGWDEVWHQDLPTSVVIQSWQGHDSIGRAAKQGYQGILSTGYYLDQPQPTSYHYRNDPMPQGLAVDDQLT

Foldseek 3Di:
DVVVVVVQVVQVVVVHEAEDELVVDDPPDDLSYEYEYQPDLVSQVVNVVVNHHYHYCHQVPPVDPDDPVSSVPRDSDDDDPPDPPDPD